Protein AF-A0A1B6K6L7-F1 (afdb_monomer)

pLDDT: mean 72.54, std 18.35, range [40.75, 97.25]

Solvent-accessible surface area (backbone atoms only — not comparable to full-atom values): 11385 Å² total; per-residue (Å²): 87,80,47,75,40,80,93,73,76,40,43,30,38,31,29,85,68,53,93,66,38,34,26,53,67,89,46,73,59,58,62,77,39,81,38,77,48,62,76,69,42,44,31,34,44,53,88,51,94,57,76,44,63,49,68,81,78,78,86,77,73,92,65,85,59,66,76,56,48,76,77,61,79,83,83,76,80,94,72,83,79,84,58,65,92,43,75,69,49,44,52,53,52,48,51,52,51,52,53,50,53,54,50,51,68,70,51,62,81,81,88,84,74,94,80,78,93,71,92,63,87,70,74,68,84,73,84,78,77,79,86,74,84,79,85,78,60,75,90,81,39,55,89,90,63,46,89,59,69,87,77,71,83,86,80,83,77,75,94,65,84,78,78,80,80,83,128

Mean predicted aligned error: 21.07 Å

Secondary structure (DSSP, 8-state):
-EEEEGGGTEEEE-B-S-TT-EEETTEEPPBT--EEE-TT-EEEETT-S-EEE--PPP--S--SSHHHHTTSTTS--SS-S-S-SSHHHHHHHHHHHHHHHHHHHHS-S---S--------------PPP-S--PPPGGGS-TTT-TTTTT-------SS-------

InterPro domains:
  IPR000253 Forkhead-associated (FHA) domain [PF00498] (4-46)
  IPR008984 SMAD/FHA domain superfamily [SSF49879] (10-60)
  IPR050923 Cellular Process Regulator and RNA Processing Protein [PTHR23308] (2-162)

Sequence (167 aa):
AFVYHKHLHRAFLVDLGSTHGTFIGSLRIEAHKPTQLPIDSVFHFGASTRNYIIRERPQTGARPIIEELEKSSEEAEGGLLGLPETETELDNLTEFNTAHNRRISMLGIGEDGEAAPRNRKRKKRGVTFNEDEEVINPEDVDPSVGRFRNLIHTTVIPTKRQRLESG

Foldseek 3Di:
DWDQDPVVRWIWDAA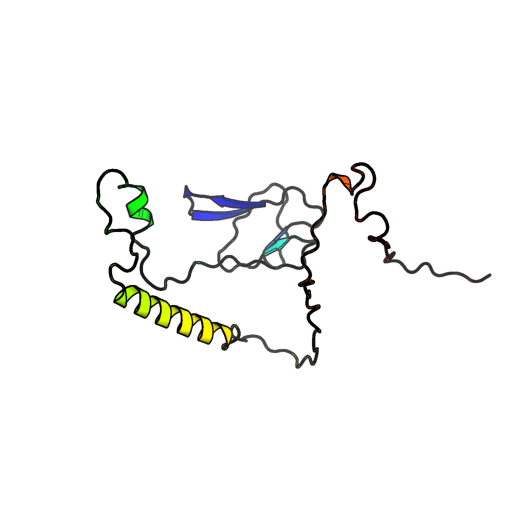QPDPQAKDFPNDGDDHRDTDTDDAQIWIDGRVDPDIDGHHDDPCPDDDPVPVVVVVVPDDDDDDPPPDPPDPVSVVVVCVVVVVVVVVCVVPPDDDDDDDDDDPDPPPPPDDDDDPDDDDDDPVVADPVQGPCRPVDDDDDDDPDDDPDDDD

Nearest PDB structures (foldseek):
  4h87-assembly3_B  TM=9.405E-01  e=2.940E-03  Homo sapiens
  4jon-assembly3_C  TM=7.775E-01  e=1.095E-03  Homo sapiens
  4h87-assembly2_A  TM=8.587E-01  e=4.817E-03  Homo sapiens
  6hc1-assembly2_B  TM=8.637E-01  e=1.216E-02  Bdellovibrio bacteriovorus HD100

Radius of gyration: 26.18 Å; Cα contacts (8 Å, |Δi|>4): 113; chains: 1; bounding box: 62×48×62 Å

Organism: NCBI:txid320908

Structure (mmCIF, N/CA/C/O backbone):
data_AF-A0A1B6K6L7-F1
#
_entry.id   AF-A0A1B6K6L7-F1
#
loop_
_atom_site.group_PDB
_atom_site.id
_atom_site.type_symbol
_atom_site.label_atom_id
_atom_site.label_alt_id
_atom_site.label_comp_id
_atom_site.label_asym_id
_atom_site.label_entity_id
_atom_site.label_seq_id
_atom_site.pdbx_PDB_ins_code
_atom_site.Cartn_x
_atom_site.Cartn_y
_atom_site.Cartn_z
_atom_site.occupancy
_atom_site.B_iso_or_equiv
_atom_site.auth_seq_id
_atom_site.auth_comp_id
_atom_site.auth_asym_id
_atom_site.auth_atom_id
_atom_site.pdbx_PDB_model_num
ATOM 1 N N . ALA A 1 1 ? 1.293 -6.174 -4.359 1.00 89.62 1 ALA A N 1
ATOM 2 C CA . ALA A 1 1 ? -0.032 -6.407 -3.755 1.00 89.62 1 ALA A CA 1
ATOM 3 C C . ALA A 1 1 ? 0.129 -6.718 -2.274 1.00 89.62 1 ALA A C 1
ATOM 5 O O . ALA A 1 1 ? 1.086 -7.392 -1.908 1.00 89.62 1 ALA A O 1
ATOM 6 N N . PHE A 1 2 ? -0.786 -6.213 -1.449 1.00 92.94 2 PHE A N 1
ATOM 7 C CA . PHE A 1 2 ? -0.888 -6.526 -0.025 1.00 92.94 2 PHE A CA 1
ATOM 8 C C . PHE A 1 2 ? -2.099 -7.439 0.187 1.00 92.94 2 PHE A C 1
ATOM 10 O O . PHE A 1 2 ? -3.172 -7.135 -0.332 1.00 92.94 2 PHE A O 1
ATOM 17 N N . VAL A 1 3 ? -1.922 -8.551 0.900 1.00 94.38 3 VAL A N 1
ATOM 18 C CA . VAL A 1 3 ? -2.967 -9.563 1.107 1.00 94.38 3 VAL A CA 1
ATOM 19 C C . VAL A 1 3 ? -2.965 -10.002 2.565 1.00 94.38 3 VAL A C 1
ATOM 21 O O . VAL A 1 3 ? -1.918 -10.340 3.115 1.00 94.38 3 VAL A O 1
ATOM 24 N N . TYR A 1 4 ? -4.143 -10.029 3.185 1.00 93.06 4 TYR A N 1
ATOM 25 C CA . TYR A 1 4 ? -4.334 -10.601 4.515 1.00 93.06 4 TYR A CA 1
ATOM 26 C C . TYR A 1 4 ? -4.953 -11.993 4.401 1.00 93.06 4 TYR A C 1
ATOM 28 O O . TYR A 1 4 ? -5.967 -12.179 3.729 1.00 93.06 4 TYR A O 1
ATOM 36 N N . HIS A 1 5 ? -4.343 -12.976 5.055 1.00 93.62 5 HIS A N 1
ATOM 37 C CA . HIS A 1 5 ? -4.817 -14.351 5.049 1.00 93.62 5 HIS A CA 1
ATOM 38 C C . HIS A 1 5 ? -5.685 -14.624 6.281 1.00 93.62 5 HIS A C 1
ATOM 40 O O . HIS A 1 5 ? -5.155 -14.775 7.383 1.00 93.62 5 HIS A O 1
ATOM 46 N N . LYS A 1 6 ? -7.002 -14.778 6.078 1.00 89.25 6 LYS A N 1
ATOM 47 C CA . LYS A 1 6 ? -8.002 -14.953 7.150 1.00 89.25 6 LYS A CA 1
ATOM 48 C C . LYS A 1 6 ? -7.639 -16.060 8.149 1.00 89.25 6 LYS A C 1
ATOM 50 O O . LYS A 1 6 ? -7.541 -15.786 9.329 1.00 89.25 6 LYS A O 1
ATOM 55 N N . HIS A 1 7 ? -7.359 -17.282 7.685 1.00 91.44 7 HIS A N 1
ATOM 56 C CA . HIS A 1 7 ? -7.124 -18.427 8.588 1.00 91.44 7 HIS A CA 1
ATOM 57 C C . HIS A 1 7 ? -5.761 -18.440 9.289 1.00 91.44 7 HIS A C 1
ATOM 59 O O . HIS A 1 7 ? -5.589 -19.129 10.285 1.00 91.44 7 HIS A O 1
ATOM 65 N N . LEU A 1 8 ? -4.774 -17.726 8.744 1.00 90.81 8 LEU A N 1
ATOM 66 C CA . LEU A 1 8 ? -3.426 -17.676 9.317 1.00 90.81 8 LEU A CA 1
ATOM 67 C C . LEU A 1 8 ? -3.234 -16.413 10.155 1.00 90.81 8 LEU A C 1
ATOM 69 O O . LEU A 1 8 ? -2.168 -16.238 10.735 1.00 90.81 8 LEU A O 1
ATOM 73 N N . HIS A 1 9 ? -4.227 -15.516 10.140 1.00 88.25 9 HIS A N 1
ATOM 74 C CA . HIS A 1 9 ? -4.179 -14.180 10.715 1.00 88.25 9 HIS A CA 1
ATOM 75 C C . HIS A 1 9 ? -2.880 -13.430 10.378 1.00 88.25 9 HIS A C 1
ATOM 77 O O . HIS A 1 9 ? -2.284 -12.752 11.211 1.00 88.25 9 HIS A O 1
ATOM 83 N N . ARG A 1 10 ? -2.412 -13.580 9.132 1.00 92.00 10 ARG A N 1
ATOM 84 C CA . ARG A 1 10 ? -1.092 -13.120 8.681 1.00 92.00 10 ARG A CA 1
ATOM 85 C C . ARG A 1 10 ? -1.186 -12.252 7.440 1.00 92.00 10 ARG A C 1
ATOM 87 O O . ARG A 1 10 ? -1.945 -12.535 6.515 1.00 92.00 10 ARG A O 1
ATOM 94 N N . ALA A 1 11 ? -0.353 -11.221 7.420 1.00 94.19 11 ALA A N 1
ATOM 95 C CA . ALA A 1 11 ? -0.169 -10.331 6.290 1.00 94.19 11 ALA A CA 1
ATOM 96 C C . ALA A 1 11 ? 0.932 -10.840 5.348 1.00 94.19 11 ALA A C 1
ATOM 98 O O . ALA A 1 11 ? 1.978 -11.324 5.788 1.00 94.19 11 ALA A O 1
ATOM 99 N N . PHE A 1 12 ? 0.711 -10.678 4.047 1.00 96.31 12 PHE A N 1
ATOM 100 C CA . PHE A 1 12 ? 1.658 -11.021 2.994 1.00 96.31 12 PHE A CA 1
ATOM 101 C C . PHE A 1 12 ? 1.777 -9.886 1.978 1.00 96.31 12 PHE A C 1
ATOM 103 O O . PHE A 1 12 ? 0.804 -9.201 1.645 1.00 96.31 12 PHE A O 1
ATOM 110 N N . LEU A 1 13 ? 2.981 -9.728 1.441 1.00 96.38 13 LEU A N 1
ATOM 111 C CA . LEU A 1 13 ? 3.265 -8.925 0.263 1.00 96.38 13 LEU A CA 1
ATOM 112 C C . LEU A 1 13 ? 3.631 -9.842 -0.899 1.00 96.38 13 LEU A C 1
ATOM 114 O O . LEU A 1 13 ? 4.450 -10.747 -0.764 1.00 96.38 13 LEU A O 1
ATOM 118 N N . VAL A 1 14 ? 3.038 -9.573 -2.056 1.00 96.88 14 VAL A N 1
ATOM 119 C CA . VAL A 1 14 ? 3.364 -10.239 -3.321 1.00 96.88 14 VAL A CA 1
ATOM 120 C C . VAL A 1 14 ? 3.740 -9.163 -4.328 1.00 96.88 14 VAL A C 1
ATOM 122 O O . VAL A 1 14 ? 2.909 -8.309 -4.650 1.00 96.88 14 VAL A O 1
ATOM 125 N N . ASP A 1 15 ? 4.968 -9.177 -4.834 1.00 96.88 15 ASP A N 1
ATOM 126 C CA . ASP A 1 15 ? 5.352 -8.311 -5.950 1.00 96.88 15 ASP A CA 1
ATOM 127 C C . ASP A 1 15 ? 4.869 -8.933 -7.270 1.00 96.88 15 ASP A C 1
ATOM 129 O O . ASP A 1 15 ? 5.172 -10.082 -7.559 1.00 96.88 15 ASP A O 1
ATOM 133 N N . LEU A 1 16 ? 4.098 -8.201 -8.075 1.00 95.62 16 LEU A N 1
ATOM 134 C CA . LEU A 1 16 ? 3.496 -8.711 -9.318 1.00 95.62 16 LEU A CA 1
ATOM 135 C C . LEU A 1 16 ? 4.377 -8.427 -10.545 1.00 95.62 16 LEU A C 1
ATOM 137 O O . LEU A 1 16 ? 3.862 -8.146 -11.623 1.00 95.62 16 LEU A O 1
ATOM 141 N N . GLY A 1 17 ? 5.698 -8.433 -10.363 1.00 94.12 17 GLY A N 1
ATOM 142 C CA . GLY A 1 17 ? 6.649 -8.057 -11.409 1.00 94.12 17 GLY A CA 1
ATOM 143 C C . GLY A 1 17 ? 6.757 -6.543 -11.596 1.00 94.12 17 GLY A C 1
ATOM 144 O O . GLY A 1 17 ? 6.903 -6.062 -12.717 1.00 94.12 17 GLY A O 1
ATOM 145 N N . SER A 1 18 ? 6.665 -5.766 -10.511 1.00 94.81 18 SER A N 1
ATOM 146 C CA . SER A 1 18 ? 6.834 -4.314 -10.595 1.00 94.81 18 SER A CA 1
ATOM 147 C C . SER A 1 18 ? 8.260 -3.934 -11.018 1.00 94.81 18 SER A C 1
ATOM 149 O O . SER A 1 18 ? 9.246 -4.471 -10.510 1.00 94.81 18 SER A O 1
ATOM 151 N N . THR A 1 19 ? 8.392 -2.949 -11.915 1.00 95.69 19 THR A N 1
ATOM 152 C CA . THR A 1 19 ? 9.694 -2.511 -12.461 1.00 95.69 19 THR A CA 1
ATOM 153 C C . THR A 1 19 ? 10.680 -2.105 -11.367 1.00 95.69 19 THR A C 1
ATOM 155 O O . THR A 1 19 ? 11.852 -2.480 -11.393 1.00 95.69 19 THR A O 1
ATOM 158 N N . HIS A 1 20 ? 10.195 -1.352 -10.378 1.00 95.38 20 HIS A N 1
ATOM 159 C CA . HIS A 1 20 ? 11.016 -0.847 -9.278 1.00 95.38 20 HIS A CA 1
ATOM 160 C C . HIS A 1 20 ? 11.053 -1.783 -8.065 1.00 95.38 20 HIS A C 1
ATOM 162 O O . HIS A 1 20 ? 11.822 -1.527 -7.146 1.00 95.38 20 HIS A O 1
ATOM 168 N N . GLY A 1 21 ? 10.277 -2.868 -8.068 1.00 96.38 21 GLY A N 1
ATOM 169 C CA . GLY A 1 21 ? 10.199 -3.822 -6.969 1.00 96.38 21 GLY A CA 1
ATOM 170 C C . GLY A 1 21 ? 9.352 -3.355 -5.783 1.00 96.38 21 GLY A C 1
ATOM 171 O O . GLY A 1 21 ? 8.910 -2.206 -5.687 1.00 96.38 21 GLY A O 1
ATOM 172 N N . THR A 1 22 ? 9.156 -4.275 -4.844 1.00 97.25 22 THR A N 1
ATOM 173 C CA . THR A 1 22 ? 8.578 -4.022 -3.517 1.00 97.25 22 THR A CA 1
ATOM 174 C C . THR A 1 22 ? 9.641 -4.278 -2.447 1.00 97.25 22 THR A C 1
ATOM 176 O O . THR A 1 22 ? 10.491 -5.152 -2.622 1.00 97.25 22 THR A O 1
ATOM 179 N N . PHE A 1 23 ? 9.612 -3.516 -1.354 1.00 96.94 23 PHE A N 1
ATOM 180 C CA . PHE A 1 23 ? 10.630 -3.564 -0.306 1.00 96.94 23 PHE A CA 1
ATOM 181 C C . PHE A 1 23 ? 10.003 -3.702 1.077 1.00 96.94 23 PHE A C 1
ATOM 183 O O . PHE A 1 23 ? 9.003 -3.045 1.369 1.00 96.94 23 PHE A O 1
ATOM 190 N N . ILE A 1 24 ? 10.624 -4.516 1.930 1.00 96.38 24 ILE A N 1
ATOM 191 C CA . ILE A 1 24 ? 10.385 -4.570 3.376 1.00 96.38 24 ILE A CA 1
ATOM 192 C C . ILE A 1 24 ? 11.653 -4.024 4.040 1.00 96.38 24 ILE A C 1
ATOM 194 O O . ILE A 1 24 ? 12.732 -4.601 3.913 1.00 96.38 24 ILE A O 1
ATOM 198 N N . GLY A 1 25 ? 11.552 -2.872 4.696 1.00 93.25 25 GLY A N 1
ATOM 199 C CA . GLY A 1 25 ? 12.700 -2.078 5.121 1.00 93.25 25 GLY A CA 1
ATOM 200 C C . GLY A 1 25 ? 13.550 -1.680 3.915 1.00 93.25 25 GLY A C 1
ATOM 201 O O . GLY A 1 25 ? 13.060 -1.044 2.987 1.00 93.25 25 GLY A O 1
ATOM 202 N N . SER A 1 26 ? 14.818 -2.085 3.920 1.00 93.12 26 SER A N 1
ATOM 203 C CA . SER A 1 26 ? 15.746 -1.929 2.793 1.00 93.12 26 SER A CA 1
ATOM 204 C C . SER A 1 26 ? 15.820 -3.161 1.878 1.00 93.12 26 SER A C 1
ATOM 206 O O . SER A 1 26 ? 16.488 -3.115 0.844 1.00 93.12 26 SER A O 1
ATOM 208 N N . LEU A 1 27 ? 15.154 -4.266 2.232 1.00 95.25 27 LEU A N 1
ATOM 209 C CA . LEU A 1 27 ? 15.237 -5.533 1.511 1.00 95.25 27 LEU A CA 1
ATOM 210 C C . LEU A 1 27 ? 14.208 -5.586 0.378 1.00 95.25 27 LEU A C 1
ATOM 212 O O . LEU A 1 27 ? 13.003 -5.519 0.624 1.00 95.25 27 LEU A O 1
ATOM 216 N N . ARG A 1 28 ? 14.675 -5.773 -0.861 1.00 96.31 28 ARG A N 1
ATOM 217 C CA . ARG A 1 28 ? 13.807 -6.048 -2.014 1.00 96.31 28 ARG A CA 1
ATOM 218 C C . ARG A 1 28 ? 13.296 -7.487 -1.954 1.00 96.31 28 ARG A C 1
ATOM 220 O O . ARG A 1 28 ? 14.100 -8.410 -1.851 1.00 96.31 28 ARG A O 1
ATOM 227 N N . ILE A 1 29 ? 11.984 -7.675 -2.068 1.00 96.50 29 ILE A N 1
ATOM 228 C CA . ILE A 1 29 ? 11.372 -9.011 -2.120 1.00 96.50 29 ILE A CA 1
ATOM 229 C C . ILE A 1 29 ? 11.336 -9.557 -3.555 1.00 96.50 29 ILE A C 1
ATOM 231 O O . ILE A 1 29 ? 11.390 -8.799 -4.525 1.00 96.50 29 ILE A O 1
ATOM 235 N N . GLU A 1 30 ? 11.246 -10.880 -3.690 1.00 97.12 30 GLU A N 1
ATOM 236 C CA . GLU A 1 30 ? 11.178 -11.557 -4.989 1.00 97.12 30 GLU A CA 1
ATOM 237 C C . GLU A 1 30 ? 9.809 -11.383 -5.665 1.00 97.12 30 GLU A C 1
ATOM 239 O O . GLU A 1 30 ? 8.758 -11.377 -5.017 1.00 97.12 30 GLU A O 1
ATOM 244 N N . ALA A 1 31 ? 9.825 -11.281 -6.996 1.00 96.12 31 ALA A N 1
ATOM 245 C CA . ALA A 1 31 ? 8.611 -11.220 -7.797 1.00 96.12 31 ALA A CA 1
ATOM 246 C C . ALA A 1 31 ? 7.840 -12.549 -7.751 1.00 96.12 31 ALA A C 1
ATOM 248 O O . ALA A 1 31 ? 8.423 -13.629 -7.713 1.00 96.12 31 ALA A O 1
ATOM 249 N N . HIS A 1 32 ? 6.512 -12.450 -7.768 1.00 96.00 32 HIS A N 1
ATOM 250 C CA . HIS A 1 32 ? 5.540 -13.546 -7.766 1.00 96.00 32 HIS A CA 1
ATOM 251 C C . HIS A 1 32 ? 5.665 -14.535 -6.601 1.00 96.00 32 HIS A C 1
ATOM 253 O O . HIS A 1 32 ? 5.091 -15.621 -6.640 1.00 96.00 32 HIS A O 1
ATOM 259 N N . LYS A 1 33 ? 6.355 -14.139 -5.528 1.00 96.19 33 LYS A N 1
ATOM 260 C CA . LYS A 1 33 ? 6.517 -14.938 -4.319 1.00 96.19 33 LYS A CA 1
ATOM 261 C C . LYS A 1 33 ? 5.831 -14.258 -3.134 1.00 96.19 33 LYS A C 1
ATOM 263 O O . LYS A 1 33 ? 6.224 -13.149 -2.763 1.00 96.19 33 LYS A O 1
ATOM 268 N N . PRO A 1 34 ? 4.829 -14.900 -2.510 1.00 96.06 34 PRO A N 1
ATOM 269 C CA . PRO A 1 34 ? 4.248 -14.401 -1.273 1.00 96.06 34 PRO A CA 1
ATOM 270 C C . PRO A 1 34 ? 5.300 -14.343 -0.170 1.00 96.06 34 PRO A C 1
ATOM 272 O O . PRO A 1 34 ? 5.800 -15.364 0.295 1.00 96.06 34 PRO A O 1
ATOM 275 N N . THR A 1 35 ? 5.636 -13.127 0.243 1.00 96.56 35 THR A N 1
ATOM 276 C CA . THR A 1 35 ? 6.546 -12.861 1.353 1.00 96.56 35 THR A CA 1
ATOM 277 C C . THR A 1 35 ? 5.720 -12.436 2.550 1.00 96.56 35 THR A C 1
ATOM 279 O O . THR A 1 35 ? 4.912 -11.513 2.457 1.00 96.56 35 THR A O 1
ATOM 282 N N . GLN A 1 36 ? 5.889 -13.122 3.676 1.00 95.56 36 GLN A N 1
ATOM 283 C CA . GLN A 1 36 ? 5.207 -12.732 4.901 1.00 95.56 36 GLN A CA 1
ATOM 284 C C . GLN A 1 36 ? 5.676 -11.340 5.334 1.00 95.56 36 GLN A C 1
ATOM 286 O O . GLN A 1 36 ? 6.874 -11.066 5.351 1.00 95.56 36 GLN A O 1
ATOM 291 N N . LEU A 1 37 ? 4.727 -10.489 5.717 1.00 95.19 37 LEU A N 1
ATOM 292 C CA . LEU A 1 37 ? 4.994 -9.166 6.255 1.00 95.19 37 LEU A CA 1
ATOM 293 C C . LEU A 1 37 ? 4.820 -9.188 7.786 1.00 95.19 37 LEU A C 1
ATOM 295 O O . LEU A 1 37 ? 3.694 -9.371 8.258 1.00 95.19 37 LEU A O 1
ATOM 299 N N . PRO A 1 38 ? 5.904 -9.042 8.571 1.00 92.44 38 PRO A N 1
ATOM 300 C CA . PRO A 1 38 ? 5.817 -8.933 10.025 1.00 92.44 38 PRO A CA 1
ATOM 301 C C . PRO A 1 38 ? 5.071 -7.669 10.467 1.00 92.44 38 PRO A C 1
ATOM 303 O O . PRO A 1 38 ? 5.114 -6.639 9.790 1.00 92.44 38 PRO A O 1
ATOM 306 N N . ILE A 1 39 ? 4.427 -7.735 11.630 1.00 90.50 39 ILE A N 1
ATOM 307 C CA . ILE A 1 39 ? 3.836 -6.561 12.285 1.00 90.50 39 ILE A CA 1
ATOM 308 C C . ILE A 1 39 ? 4.962 -5.587 12.656 1.00 90.50 39 ILE A C 1
ATOM 310 O O . ILE A 1 39 ? 6.104 -5.997 12.861 1.00 90.50 39 ILE A O 1
ATOM 314 N N . ASP A 1 40 ? 4.656 -4.295 12.631 1.00 90.94 40 ASP A N 1
ATOM 315 C CA . ASP A 1 40 ? 5.557 -3.164 12.873 1.00 90.94 40 ASP A CA 1
ATOM 316 C C . ASP A 1 40 ? 6.730 -3.029 11.894 1.00 90.94 40 ASP A C 1
ATOM 318 O O . ASP A 1 40 ? 7.508 -2.076 11.970 1.00 90.94 40 ASP A O 1
ATOM 322 N N . SER A 1 41 ? 6.822 -3.915 10.901 1.00 92.44 41 SER A N 1
ATOM 323 C CA . SER A 1 41 ? 7.773 -3.750 9.812 1.00 92.44 41 SER A CA 1
ATOM 324 C C . SER A 1 41 ? 7.316 -2.653 8.849 1.00 92.44 41 SER A C 1
ATOM 326 O O . SER A 1 41 ? 6.136 -2.518 8.505 1.00 92.44 41 SER A O 1
ATOM 328 N N . VAL A 1 42 ? 8.279 -1.843 8.415 1.00 94.31 42 VAL A N 1
ATOM 329 C CA . VAL A 1 42 ? 8.059 -0.806 7.409 1.00 94.31 42 VAL A CA 1
ATOM 330 C C . VAL A 1 42 ? 8.195 -1.442 6.034 1.00 94.31 42 VAL A C 1
ATOM 332 O O . VAL A 1 42 ? 9.152 -2.170 5.788 1.00 94.31 42 VAL A O 1
ATOM 335 N N . PHE A 1 43 ? 7.292 -1.144 5.112 1.00 95.88 43 PHE A N 1
ATOM 336 C CA . PHE A 1 43 ? 7.412 -1.563 3.720 1.00 95.88 43 PHE A CA 1
ATOM 337 C C . PHE A 1 43 ? 7.043 -0.424 2.772 1.00 95.88 43 PHE A C 1
ATOM 339 O O . PHE A 1 43 ? 6.304 0.502 3.125 1.00 95.88 43 PHE A O 1
ATOM 346 N N . HIS A 1 44 ? 7.559 -0.487 1.549 1.00 96.12 44 HIS A N 1
ATOM 347 C CA . HIS A 1 44 ? 7.240 0.477 0.505 1.00 96.12 44 HIS A CA 1
ATOM 348 C C . HIS A 1 44 ? 7.305 -0.156 -0.885 1.00 96.12 44 HIS A C 1
ATOM 350 O O . HIS A 1 44 ? 7.927 -1.193 -1.118 1.00 96.12 44 HIS A O 1
ATOM 356 N N . PHE A 1 45 ? 6.650 0.497 -1.839 1.00 95.31 45 PHE A N 1
ATOM 357 C CA . PHE A 1 45 ? 6.747 0.151 -3.254 1.00 95.31 45 PHE A CA 1
ATOM 358 C C . PHE A 1 45 ? 7.848 1.004 -3.881 1.00 95.31 45 PHE A C 1
ATOM 360 O O . PHE A 1 45 ? 7.948 2.183 -3.560 1.00 95.31 45 PHE A O 1
ATOM 367 N N . GLY A 1 46 ? 8.692 0.442 -4.745 1.00 92.06 46 GLY A N 1
ATOM 368 C CA . GLY A 1 46 ? 9.958 1.070 -5.143 1.00 92.06 46 GLY A CA 1
ATOM 369 C C . GLY A 1 46 ? 9.834 2.507 -5.663 1.00 92.06 46 GLY A C 1
ATOM 370 O O . GLY A 1 46 ? 10.532 3.390 -5.182 1.00 92.06 46 GLY A O 1
ATOM 371 N N . ALA A 1 47 ? 8.907 2.774 -6.590 1.00 90.44 47 ALA A N 1
ATOM 372 C CA . ALA A 1 47 ? 8.682 4.126 -7.128 1.00 90.44 47 ALA A CA 1
ATOM 373 C C . ALA A 1 47 ? 7.863 5.051 -6.203 1.00 90.44 47 ALA A C 1
ATOM 375 O O . ALA A 1 47 ? 7.663 6.226 -6.513 1.00 90.44 47 ALA A O 1
ATOM 376 N N . SER A 1 48 ? 7.345 4.532 -5.090 1.00 91.44 48 SER A N 1
ATOM 377 C CA . SER A 1 48 ? 6.535 5.287 -4.138 1.00 91.44 48 SER A CA 1
ATOM 378 C C . SER A 1 48 ? 7.423 6.042 -3.151 1.00 91.44 48 SER A C 1
ATOM 380 O O . SER A 1 48 ? 8.390 5.504 -2.627 1.00 91.44 48 SER A O 1
ATOM 382 N N . THR A 1 49 ? 7.040 7.274 -2.820 1.00 92.50 49 THR A N 1
ATOM 383 C CA . THR A 1 49 ? 7.626 8.039 -1.703 1.00 92.50 49 THR A CA 1
ATOM 384 C C . THR A 1 49 ? 6.959 7.739 -0.358 1.00 92.50 49 THR A C 1
ATOM 386 O O . THR A 1 49 ? 7.330 8.315 0.665 1.00 92.50 49 THR A O 1
ATOM 389 N N . ARG A 1 50 ? 5.934 6.879 -0.352 1.00 93.31 50 ARG A N 1
ATOM 390 C CA . ARG A 1 50 ? 5.151 6.517 0.833 1.00 93.31 50 ARG A CA 1
ATOM 391 C C . ARG A 1 50 ? 5.706 5.252 1.475 1.00 93.31 50 ARG A C 1
ATOM 393 O O . ARG A 1 50 ? 5.860 4.244 0.787 1.00 93.31 50 ARG A O 1
ATOM 400 N N . ASN A 1 51 ? 5.892 5.319 2.790 1.00 93.88 51 ASN A N 1
ATOM 401 C CA . ASN A 1 51 ? 6.221 4.189 3.649 1.00 93.88 51 ASN A CA 1
ATOM 402 C C . ASN A 1 51 ? 4.983 3.784 4.449 1.00 93.88 51 ASN A C 1
ATOM 404 O O . ASN A 1 51 ? 4.242 4.647 4.926 1.00 93.88 51 ASN A O 1
ATOM 408 N N . TYR A 1 52 ? 4.782 2.482 4.600 1.00 95.12 52 TYR A N 1
ATOM 409 C CA . TYR A 1 52 ? 3.647 1.895 5.301 1.00 95.12 52 TYR A CA 1
ATOM 410 C C . TYR A 1 52 ? 4.148 1.020 6.441 1.00 95.12 52 TYR A C 1
ATOM 412 O O . TYR A 1 52 ? 5.186 0.379 6.318 1.00 95.12 52 TYR A O 1
ATOM 420 N N . ILE A 1 53 ? 3.404 0.997 7.543 1.00 93.25 53 ILE A N 1
ATOM 421 C CA . ILE A 1 53 ? 3.679 0.156 8.708 1.00 93.25 53 ILE A CA 1
ATOM 422 C C . ILE A 1 53 ? 2.353 -0.470 9.110 1.00 93.25 53 ILE A C 1
ATOM 424 O O . ILE A 1 53 ? 1.352 0.238 9.233 1.00 93.25 53 ILE A O 1
ATOM 428 N N . ILE A 1 54 ? 2.340 -1.785 9.297 1.00 87.19 54 ILE A N 1
ATOM 429 C CA . ILE A 1 54 ? 1.176 -2.479 9.848 1.00 87.19 54 ILE A CA 1
ATOM 430 C C . ILE A 1 54 ? 1.338 -2.500 11.347 1.00 87.19 54 ILE A C 1
ATOM 432 O O . ILE A 1 54 ? 2.318 -3.041 11.841 1.00 87.19 54 ILE A O 1
ATOM 436 N N . ARG A 1 55 ? 0.369 -1.931 12.052 1.00 86.69 55 ARG A N 1
ATOM 437 C CA . ARG A 1 55 ? 0.311 -1.982 13.506 1.00 86.69 55 ARG A CA 1
ATOM 438 C C . ARG A 1 55 ? -0.926 -2.738 13.927 1.00 86.69 55 ARG A C 1
ATOM 440 O O . ARG A 1 55 ? -1.967 -2.636 13.272 1.00 86.69 55 ARG A O 1
ATOM 447 N N . GLU A 1 56 ? -0.819 -3.458 15.031 1.00 81.69 56 GLU A N 1
ATOM 448 C CA . GLU A 1 56 ? -2.013 -3.924 15.715 1.00 81.69 56 GLU A CA 1
ATOM 449 C C . GLU A 1 56 ? -2.815 -2.728 16.218 1.00 81.69 56 GLU A C 1
ATOM 451 O O . GLU A 1 56 ? -2.280 -1.669 16.567 1.00 81.69 56 GLU A O 1
ATOM 456 N N . ARG A 1 57 ? -4.136 -2.891 16.218 1.00 78.19 57 ARG A N 1
ATOM 457 C CA . ARG A 1 57 ? -5.014 -1.888 16.798 1.00 78.19 57 ARG A CA 1
ATOM 458 C C . ARG A 1 57 ? -4.706 -1.819 18.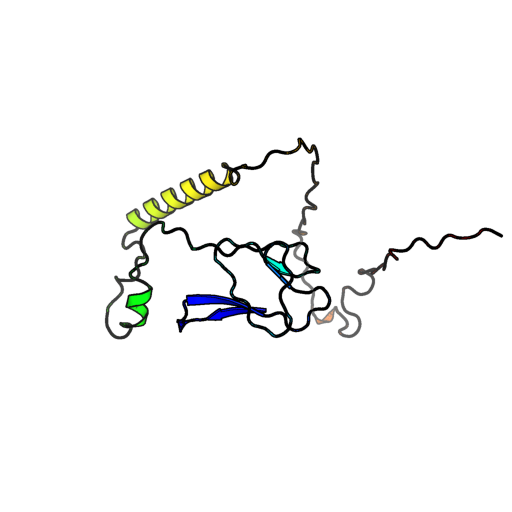301 1.00 78.19 57 ARG A C 1
ATOM 460 O O . ARG A 1 57 ? -4.678 -2.874 18.935 1.00 78.19 57 ARG A O 1
ATOM 467 N N . PRO A 1 58 ? -4.489 -0.624 18.880 1.00 72.00 58 PRO A N 1
ATOM 468 C CA . PRO A 1 58 ? -4.300 -0.502 20.318 1.00 72.00 58 PRO A CA 1
ATOM 469 C C . PRO A 1 58 ? -5.476 -1.166 21.042 1.00 72.00 58 PRO A C 1
ATOM 471 O O . PRO A 1 58 ? -6.632 -0.888 20.717 1.00 72.00 58 PRO A O 1
ATOM 474 N N . GLN A 1 59 ? -5.181 -2.036 22.010 1.00 64.62 59 GLN A N 1
ATOM 475 C CA . GLN A 1 59 ? -6.161 -2.756 22.835 1.00 64.62 59 GLN A CA 1
ATOM 476 C C . GLN A 1 59 ? -6.819 -1.830 23.874 1.00 64.62 59 GLN A C 1
ATOM 478 O O . GLN A 1 59 ? -6.979 -2.178 25.043 1.00 64.62 59 GLN A O 1
ATOM 483 N N . THR A 1 60 ? -7.178 -0.609 23.482 1.00 52.66 60 THR A N 1
ATOM 484 C CA . THR A 1 60 ? -7.967 0.289 24.322 1.00 52.66 60 THR A CA 1
ATOM 485 C C . THR A 1 60 ? -9.408 -0.210 24.326 1.00 52.66 60 THR A C 1
ATOM 487 O O . THR A 1 60 ? -10.192 0.205 23.481 1.00 52.66 60 THR A O 1
ATOM 490 N N . GLY A 1 61 ? -9.700 -1.128 25.252 1.00 54.25 61 GLY A N 1
ATOM 491 C CA . GLY A 1 61 ? -11.023 -1.423 25.807 1.00 54.25 61 GLY A CA 1
ATOM 492 C C . GLY A 1 61 ? -12.086 -1.970 24.845 1.00 54.25 61 GLY A C 1
ATOM 493 O O . GLY A 1 61 ? -12.508 -1.303 23.912 1.00 54.25 61 GLY A O 1
ATOM 494 N N . ALA A 1 62 ? -12.607 -3.153 25.177 1.00 48.88 62 ALA A N 1
ATOM 495 C CA . ALA A 1 62 ? -13.880 -3.704 24.696 1.00 48.88 62 ALA A CA 1
ATOM 496 C C . ALA A 1 62 ? -13.938 -4.202 23.238 1.00 48.88 62 ALA A C 1
ATOM 498 O O . ALA A 1 62 ? -14.699 -3.676 22.433 1.00 48.88 62 ALA A O 1
ATOM 499 N N . ARG A 1 63 ? -13.201 -5.273 22.893 1.00 55.97 63 ARG A N 1
ATOM 500 C CA . ARG A 1 63 ? -13.472 -6.052 21.661 1.00 55.97 63 ARG A CA 1
ATOM 501 C C . ARG A 1 63 ? -13.283 -7.588 21.706 1.00 55.97 63 ARG A C 1
ATOM 503 O O . ARG A 1 63 ? -13.190 -8.145 20.620 1.00 55.97 63 ARG A O 1
ATOM 510 N N . PRO A 1 64 ? -13.293 -8.342 22.827 1.00 49.47 64 PRO A N 1
ATOM 511 C CA . PRO A 1 64 ? -13.428 -9.797 22.676 1.00 49.47 64 PRO A CA 1
ATOM 512 C C . PRO A 1 64 ? -14.835 -10.207 22.188 1.00 49.47 64 PRO A C 1
ATOM 514 O O . PRO A 1 64 ? -15.034 -11.345 21.800 1.00 49.47 64 PRO A O 1
ATOM 517 N N . ILE A 1 65 ? -15.801 -9.279 22.164 1.00 52.66 65 ILE A N 1
ATOM 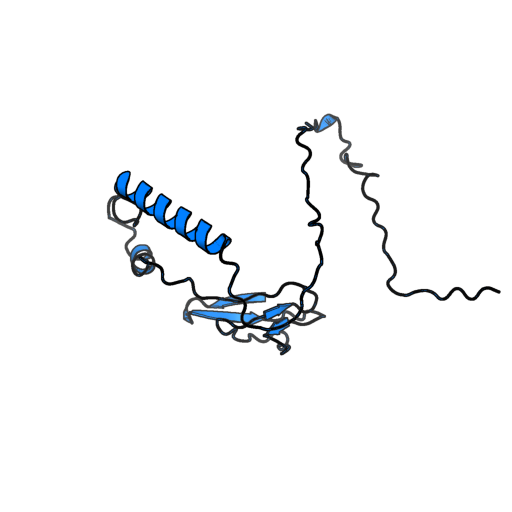518 C CA . ILE A 1 65 ? -17.221 -9.577 21.930 1.00 52.66 65 ILE A CA 1
ATOM 519 C C . ILE A 1 65 ? -17.618 -9.477 20.438 1.00 52.66 65 ILE A C 1
ATOM 521 O O . ILE A 1 65 ? -18.528 -10.164 19.991 1.00 52.66 65 ILE A O 1
ATOM 525 N N . ILE A 1 66 ? -16.910 -8.683 19.618 1.00 54.34 66 ILE A N 1
ATOM 526 C CA . ILE A 1 66 ? -17.295 -8.463 18.204 1.00 54.34 66 ILE A CA 1
ATOM 527 C C . ILE A 1 66 ? -17.091 -9.723 17.345 1.00 54.34 66 ILE A C 1
ATOM 529 O O . ILE A 1 66 ? -17.864 -9.957 16.423 1.00 54.34 66 ILE A O 1
ATOM 533 N N . GLU A 1 67 ? -16.084 -10.546 17.647 1.00 52.91 67 GLU A N 1
ATOM 534 C CA . GLU A 1 67 ? -15.810 -11.770 16.878 1.00 52.91 67 GLU A CA 1
ATOM 535 C C . GLU A 1 67 ? -16.711 -12.949 17.305 1.00 52.91 67 GLU A C 1
ATOM 537 O O . GLU A 1 67 ? -16.982 -13.838 16.499 1.00 52.91 67 GLU A O 1
ATOM 542 N N . GLU A 1 68 ? -17.252 -12.930 18.532 1.00 52.53 68 GLU A N 1
ATOM 543 C CA . GLU A 1 68 ? -18.262 -13.898 18.992 1.00 52.53 68 GLU A CA 1
ATOM 544 C C . GLU A 1 68 ? -19.675 -13.583 18.462 1.00 52.53 68 GLU A C 1
ATOM 546 O O . GLU A 1 68 ? -20.421 -14.516 18.155 1.00 52.53 68 GLU A O 1
ATOM 551 N N . LEU A 1 69 ? -20.032 -12.304 18.266 1.00 49.31 69 LEU A N 1
ATOM 552 C CA . LEU A 1 69 ? -21.382 -11.905 17.830 1.00 49.31 69 LEU A CA 1
ATOM 553 C C . LEU A 1 69 ? -21.716 -12.196 16.364 1.00 49.31 69 LEU A C 1
ATOM 555 O O . LEU A 1 69 ? -22.888 -12.397 16.046 1.00 49.31 69 LEU A O 1
ATOM 559 N N . GLU A 1 70 ? -20.737 -12.256 15.454 1.00 53.09 70 GLU A N 1
ATOM 560 C CA . GLU A 1 70 ? -21.030 -12.633 14.058 1.00 53.09 70 GLU A CA 1
ATOM 561 C C . GLU A 1 70 ? -21.568 -14.074 13.960 1.00 53.09 70 GLU A C 1
ATOM 563 O O . GLU A 1 70 ? -22.249 -14.419 12.994 1.00 53.09 70 GLU A O 1
ATOM 568 N N . LYS A 1 71 ? -21.320 -14.904 14.984 1.00 54.22 71 LYS A N 1
ATOM 569 C CA . LYS A 1 71 ? -21.744 -16.307 15.058 1.00 54.22 71 LYS A CA 1
ATOM 570 C C . LYS A 1 71 ? -23.120 -16.531 15.701 1.00 54.22 71 LYS A C 1
ATOM 572 O O . LYS A 1 71 ? -23.629 -17.643 15.593 1.00 54.22 71 LYS A O 1
ATOM 577 N N . SER A 1 72 ? -23.707 -15.529 16.359 1.00 45.75 72 SER A N 1
ATOM 578 C CA . SER A 1 72 ? -24.955 -15.649 17.140 1.00 45.75 72 SER A CA 1
ATOM 579 C C . SER A 1 72 ? -26.096 -14.763 16.615 1.00 45.75 72 SER A C 1
ATOM 581 O O . SER A 1 72 ? -27.005 -14.398 17.357 1.00 45.75 72 SER A O 1
ATOM 583 N N . SER A 1 73 ? -26.032 -14.382 15.341 1.00 46.47 73 SER A N 1
ATOM 584 C CA . SER A 1 73 ? -26.877 -13.375 14.692 1.00 46.47 73 SER A CA 1
ATOM 585 C C . SER A 1 73 ? -28.231 -13.899 14.185 1.00 46.47 73 SER A C 1
ATOM 587 O O . SER A 1 73 ? -28.604 -13.604 13.054 1.00 46.47 73 SER A O 1
ATOM 589 N N . GLU A 1 74 ? -28.996 -14.634 15.002 1.00 50.03 74 GLU A N 1
ATOM 590 C CA . GLU A 1 74 ? -30.394 -14.950 14.635 1.00 50.03 74 GLU A CA 1
ATOM 591 C C . GLU A 1 74 ? -31.464 -14.527 15.654 1.00 50.03 74 GLU A C 1
ATOM 593 O O . GLU A 1 74 ? -32.541 -14.139 15.218 1.00 50.03 74 GLU A O 1
ATOM 598 N N . GLU A 1 75 ? -31.217 -14.452 16.966 1.00 47.69 75 GLU A N 1
ATOM 599 C CA . GLU A 1 75 ? -32.289 -14.093 17.918 1.00 47.69 75 GLU A CA 1
ATOM 600 C C . GLU A 1 75 ? -31.748 -13.416 19.191 1.00 47.69 75 GLU A C 1
ATOM 602 O O . GLU A 1 75 ? -31.524 -14.082 20.194 1.00 47.69 75 GLU A O 1
ATOM 607 N N . ALA A 1 76 ? -31.524 -12.095 19.184 1.00 40.81 76 ALA A N 1
ATOM 608 C CA . ALA A 1 76 ? -31.468 -11.295 20.419 1.00 40.81 76 ALA A CA 1
ATOM 609 C C . ALA A 1 76 ? -31.516 -9.787 20.121 1.00 40.81 76 ALA A C 1
ATOM 611 O O . ALA A 1 76 ? -30.521 -9.151 19.780 1.00 40.81 76 ALA A O 1
ATOM 612 N N . GLU A 1 77 ? -32.723 -9.244 20.226 1.00 43.56 77 GLU A N 1
ATOM 613 C CA . GLU A 1 77 ? -33.064 -7.932 20.783 1.00 43.56 77 GLU A CA 1
ATOM 614 C C . GLU A 1 77 ? -31.883 -7.007 21.164 1.00 43.56 77 GLU A C 1
ATOM 616 O O . GLU A 1 77 ? -31.298 -7.107 22.237 1.00 43.56 77 GLU A O 1
ATOM 621 N N . GLY A 1 78 ? -31.550 -6.085 20.255 1.00 50.34 78 GLY A N 1
ATOM 622 C CA . GLY A 1 78 ? -31.455 -4.630 20.478 1.00 50.34 78 GLY A CA 1
ATOM 623 C C . GLY A 1 78 ? -30.523 -4.004 21.532 1.00 50.34 78 GLY A C 1
ATOM 624 O O . GLY A 1 78 ? -30.308 -2.801 21.435 1.00 50.34 78 GLY A O 1
ATOM 625 N N . GLY A 1 79 ? -29.964 -4.737 22.497 1.00 47.78 79 GLY A N 1
ATOM 626 C CA . GLY A 1 79 ? -29.143 -4.184 23.592 1.00 47.78 79 GLY A CA 1
ATOM 627 C C . GLY A 1 79 ? -27.654 -4.538 23.532 1.00 47.78 79 GLY A C 1
ATOM 628 O O . GLY A 1 79 ? -26.852 -3.993 24.273 1.00 47.78 79 GLY A O 1
ATOM 629 N N . LEU A 1 80 ? -27.236 -5.439 22.640 1.00 49.50 80 LEU A N 1
ATOM 630 C CA . LEU A 1 80 ? -25.928 -6.105 22.747 1.00 49.50 80 LEU A CA 1
ATOM 631 C C . LEU A 1 80 ? -24.828 -5.555 21.819 1.00 49.50 80 LEU A C 1
ATOM 633 O O . LEU A 1 80 ? -23.835 -6.234 21.561 1.00 49.50 80 LEU A O 1
ATOM 637 N N . LEU A 1 81 ? -24.986 -4.338 21.286 1.00 52.88 81 LEU A N 1
ATOM 638 C CA . LEU A 1 81 ? -24.048 -3.772 20.300 1.00 52.88 81 LEU A CA 1
ATOM 639 C C . LEU A 1 81 ? -22.862 -3.007 20.905 1.00 52.88 81 LEU A C 1
ATOM 641 O O . LEU A 1 81 ? -22.062 -2.445 20.155 1.00 52.88 81 LEU A O 1
ATOM 645 N N . GLY A 1 82 ? -22.721 -2.969 22.236 1.00 59.78 82 GLY A N 1
ATOM 646 C CA . GLY A 1 82 ? -21.658 -2.197 22.901 1.00 59.78 82 GLY A CA 1
ATOM 647 C C . GLY A 1 82 ? -21.690 -0.707 22.539 1.00 59.78 82 GLY A C 1
ATOM 648 O O . GLY A 1 82 ? -20.684 -0.005 22.654 1.00 59.78 82 GLY A O 1
ATOM 649 N N . LEU A 1 83 ? -22.838 -0.255 22.035 1.00 66.00 83 LEU A N 1
ATOM 650 C CA . LEU A 1 83 ? -23.169 1.140 21.851 1.00 66.00 83 LEU A CA 1
ATOM 651 C C . LEU A 1 83 ? -23.671 1.650 23.202 1.00 66.00 83 LEU A C 1
ATOM 653 O O . LEU A 1 83 ? -24.326 0.886 23.907 1.00 66.00 83 LEU A O 1
ATOM 657 N N . PRO A 1 84 ? -23.346 2.895 23.574 1.00 69.00 84 PRO A N 1
ATOM 658 C CA . PRO A 1 84 ? -23.797 3.461 24.838 1.00 69.00 84 PRO A CA 1
ATOM 659 C C . PRO A 1 84 ? -25.317 3.329 24.946 1.00 69.00 84 PRO A C 1
ATOM 661 O O . PRO A 1 84 ? -26.048 3.785 24.063 1.00 69.00 84 PRO A O 1
ATOM 664 N N . GLU A 1 85 ? -25.770 2.661 26.005 1.00 73.25 85 GLU A N 1
ATOM 665 C CA . GLU A 1 85 ? -27.189 2.354 26.219 1.00 73.25 85 GLU A CA 1
ATOM 666 C C . GLU A 1 85 ? -27.935 3.585 26.739 1.00 73.25 85 GLU A C 1
ATOM 668 O O . GLU A 1 85 ? -29.150 3.716 26.584 1.00 73.25 85 GLU A O 1
ATOM 673 N N . THR A 1 86 ? -27.189 4.519 27.331 1.00 80.12 86 THR A N 1
ATOM 674 C CA . THR A 1 86 ? -27.707 5.768 27.878 1.00 80.12 86 THR A CA 1
ATOM 675 C C . THR A 1 86 ? -27.001 6.977 27.270 1.00 80.12 86 THR A C 1
ATOM 677 O O . THR A 1 86 ? -25.819 6.937 26.924 1.00 80.12 86 THR A O 1
ATOM 680 N N . GLU A 1 87 ? -27.723 8.094 27.181 1.00 78.62 87 GLU A N 1
ATOM 681 C CA . GLU A 1 87 ? -27.181 9.386 26.734 1.00 78.62 87 GLU A CA 1
ATOM 682 C C . GLU A 1 87 ? -25.966 9.811 27.580 1.00 78.62 87 GLU A C 1
ATOM 684 O O . GLU A 1 87 ? -24.972 10.306 27.057 1.00 78.62 87 GLU A O 1
ATOM 689 N N . THR A 1 88 ? -25.982 9.492 28.877 1.00 85.38 88 THR A N 1
ATOM 690 C CA . THR A 1 88 ? -24.873 9.764 29.802 1.00 85.38 88 THR A CA 1
ATOM 691 C C . THR A 1 88 ? -23.604 8.975 29.461 1.00 85.38 88 THR A C 1
ATOM 693 O O . THR A 1 88 ? -22.499 9.508 29.554 1.00 85.38 88 THR A O 1
ATOM 696 N N . GLU A 1 89 ? -23.722 7.712 29.048 1.00 82.44 89 GLU A N 1
ATOM 697 C CA . GLU A 1 89 ? -22.568 6.920 28.602 1.00 82.44 89 GLU A CA 1
ATOM 698 C C . GLU A 1 89 ? -21.986 7.445 27.288 1.00 82.44 89 GLU A C 1
ATOM 700 O O . GLU A 1 89 ? -20.762 7.475 27.123 1.00 82.44 89 GLU A O 1
ATOM 705 N N . LEU A 1 90 ? -22.851 7.888 26.370 1.00 80.94 90 LEU A N 1
ATOM 706 C CA . LEU A 1 90 ? -22.437 8.473 25.098 1.00 80.94 90 LEU A CA 1
ATOM 707 C C . LEU A 1 90 ? -21.651 9.770 25.315 1.00 80.94 90 LEU A C 1
ATOM 709 O O . LEU A 1 90 ? -20.589 9.945 24.705 1.00 80.94 90 LEU A O 1
ATOM 713 N N . ASP A 1 91 ? -22.126 10.637 26.208 1.00 83.94 91 ASP A N 1
ATOM 714 C CA . ASP A 1 91 ? -21.446 11.882 26.570 1.00 83.94 91 ASP A CA 1
ATOM 715 C C . ASP A 1 91 ? -20.084 11.610 27.216 1.00 83.94 91 ASP A C 1
ATOM 717 O O . ASP A 1 91 ? -19.068 12.148 26.766 1.00 83.94 91 ASP A O 1
ATOM 721 N N . ASN A 1 92 ? -20.023 10.689 28.183 1.00 84.56 92 ASN A N 1
ATOM 722 C CA . ASN A 1 92 ? -18.774 10.303 28.847 1.00 84.56 92 ASN A CA 1
ATOM 723 C C . ASN A 1 92 ? -17.739 9.739 27.854 1.00 84.56 92 ASN A C 1
ATOM 725 O O . ASN A 1 92 ? -16.556 10.099 27.894 1.00 84.56 92 ASN A O 1
ATOM 729 N N . LEU A 1 93 ? -18.169 8.865 26.937 1.00 84.31 93 LEU A N 1
ATOM 730 C CA . LEU A 1 93 ? -17.296 8.260 25.929 1.00 84.31 93 LEU A CA 1
ATOM 731 C C . LEU A 1 93 ? -16.819 9.292 24.899 1.00 84.31 93 LEU A C 1
ATOM 733 O O . LEU A 1 93 ? -15.659 9.261 24.467 1.00 84.31 93 LEU A O 1
ATOM 737 N N . THR A 1 94 ? -17.701 10.214 24.513 1.00 84.50 94 THR A N 1
ATOM 738 C CA . THR A 1 94 ? -17.386 11.305 23.588 1.00 84.50 94 THR A CA 1
ATOM 739 C C . THR A 1 94 ? -16.393 12.271 24.218 1.00 84.50 94 THR A C 1
ATOM 741 O O . THR A 1 94 ? -15.385 12.597 23.583 1.00 84.50 94 THR A O 1
ATOM 744 N N . GLU A 1 95 ? -16.606 12.686 25.467 1.00 88.31 95 GLU A N 1
ATOM 745 C CA . GLU A 1 95 ? -15.689 13.566 26.193 1.00 88.31 95 GLU A CA 1
ATOM 746 C C . GLU A 1 95 ? -14.305 12.924 26.321 1.00 88.31 95 GLU A C 1
ATOM 748 O O . GLU A 1 95 ? -13.304 13.529 25.915 1.00 88.31 95 GLU A O 1
ATOM 753 N N . PHE A 1 96 ? -14.249 11.672 26.787 1.00 87.19 96 PHE A N 1
ATOM 754 C CA . PHE A 1 96 ? -13.002 10.934 26.964 1.00 87.19 96 PHE A CA 1
ATOM 755 C C . PHE A 1 96 ? -12.223 10.801 25.648 1.00 87.19 96 PHE A C 1
ATOM 757 O O . PHE A 1 96 ? -11.054 11.191 25.575 1.00 87.19 96 PHE A O 1
ATOM 764 N N . ASN A 1 97 ? -12.862 10.314 24.579 1.00 81.19 97 ASN A N 1
ATOM 765 C CA . ASN A 1 97 ? -12.196 10.112 23.290 1.00 81.19 97 ASN A CA 1
ATOM 766 C C . ASN A 1 97 ? -11.791 11.432 22.630 1.00 81.19 97 ASN A C 1
ATOM 768 O O . ASN A 1 97 ? -10.713 11.524 22.035 1.00 81.19 97 ASN A O 1
ATOM 772 N N . THR A 1 98 ? -12.616 12.474 22.749 1.00 86.44 98 THR A N 1
ATOM 773 C CA . THR A 1 98 ? -12.301 13.787 22.175 1.00 86.44 98 THR A CA 1
ATOM 774 C C . THR A 1 98 ? -11.148 14.445 22.932 1.00 86.44 98 THR A C 1
ATOM 776 O O . THR A 1 98 ? -10.235 14.988 22.306 1.00 86.44 98 THR A O 1
ATOM 779 N N . ALA A 1 99 ? -11.124 14.373 24.267 1.00 80.12 99 ALA A N 1
ATOM 780 C CA . ALA A 1 99 ? -10.000 14.846 25.075 1.00 80.12 99 ALA A CA 1
ATOM 781 C C . ALA A 1 99 ? -8.714 14.057 24.776 1.00 80.12 99 ALA A C 1
ATOM 783 O O . ALA A 1 99 ? -7.655 14.655 24.570 1.00 80.12 99 ALA A O 1
ATOM 784 N N . HIS A 1 100 ? -8.811 12.733 24.672 1.00 79.44 100 HIS A N 1
ATOM 785 C CA . HIS A 1 100 ? -7.682 11.854 24.389 1.00 79.44 100 HIS A CA 1
ATOM 786 C C . HIS A 1 100 ? -7.088 12.095 22.992 1.00 79.44 100 HIS A C 1
ATOM 788 O O . HIS A 1 100 ? -5.881 12.300 22.867 1.00 79.44 100 HIS A O 1
ATOM 794 N N . ASN A 1 101 ? -7.913 12.183 21.945 1.00 71.50 101 ASN A N 1
ATOM 795 C CA . ASN A 1 101 ? -7.446 12.458 20.580 1.00 71.50 101 ASN A CA 1
ATOM 796 C C . ASN A 1 101 ? -6.898 13.885 20.420 1.00 71.50 101 ASN A C 1
ATOM 798 O O . ASN A 1 101 ? -5.910 14.085 19.704 1.00 71.50 101 ASN A O 1
ATOM 802 N N . ARG A 1 102 ? -7.476 14.876 21.120 1.00 73.44 102 ARG A N 1
ATOM 803 C CA . ARG A 1 102 ? -6.903 16.233 21.204 1.00 73.44 102 ARG A CA 1
ATOM 804 C C . ARG A 1 102 ? -5.528 16.212 21.870 1.00 73.44 102 ARG A C 1
ATOM 806 O O . ARG A 1 102 ? -4.598 16.828 21.353 1.00 73.44 102 ARG A O 1
ATOM 813 N N . ARG A 1 103 ? -5.371 15.463 22.965 1.00 59.16 103 ARG A N 1
ATOM 814 C CA . ARG A 1 103 ? -4.090 15.297 23.666 1.00 59.16 103 ARG A CA 1
ATOM 815 C C . ARG A 1 103 ? -3.046 14.584 22.802 1.00 59.16 103 ARG A C 1
ATOM 817 O O . ARG A 1 103 ? -1.922 15.070 22.722 1.00 59.16 103 ARG A O 1
ATOM 824 N N . ILE A 1 104 ? -3.413 13.502 22.113 1.00 55.12 104 ILE A N 1
ATOM 825 C CA . ILE A 1 104 ? -2.529 12.778 21.179 1.00 55.12 104 ILE A CA 1
ATOM 826 C C . ILE A 1 104 ? -2.123 13.657 19.990 1.00 55.12 104 ILE A C 1
ATOM 828 O O . ILE A 1 104 ? -1.001 13.560 19.516 1.00 55.12 104 ILE A O 1
ATOM 832 N N . SER A 1 105 ? -2.995 14.546 19.513 1.00 55.75 105 SER A N 1
ATOM 833 C CA . SER A 1 105 ? -2.660 15.437 18.392 1.00 55.75 105 SER A CA 1
ATOM 834 C C . SER A 1 105 ? -1.692 16.567 18.780 1.00 55.75 105 SER A C 1
ATOM 836 O O . SER A 1 105 ? -1.001 17.091 17.908 1.00 55.75 105 SER A O 1
ATOM 838 N N . MET A 1 106 ? -1.619 16.945 20.065 1.00 52.31 106 MET A N 1
ATOM 839 C CA . MET A 1 106 ? -0.652 17.934 20.575 1.00 52.31 106 MET A CA 1
ATOM 840 C C . MET A 1 106 ? 0.664 17.309 21.051 1.00 52.31 106 MET A C 1
ATOM 842 O O . MET A 1 106 ? 1.712 17.945 20.947 1.00 52.31 106 MET A O 1
ATOM 846 N N . LEU A 1 107 ? 0.631 16.068 21.540 1.00 51.50 107 LEU A N 1
ATOM 847 C CA . LEU A 1 107 ? 1.828 15.258 21.744 1.00 51.50 107 LEU A CA 1
ATOM 848 C C . LEU A 1 107 ? 2.196 14.618 20.400 1.00 51.50 107 LEU A C 1
ATOM 850 O O . LEU A 1 107 ? 1.788 13.500 20.095 1.0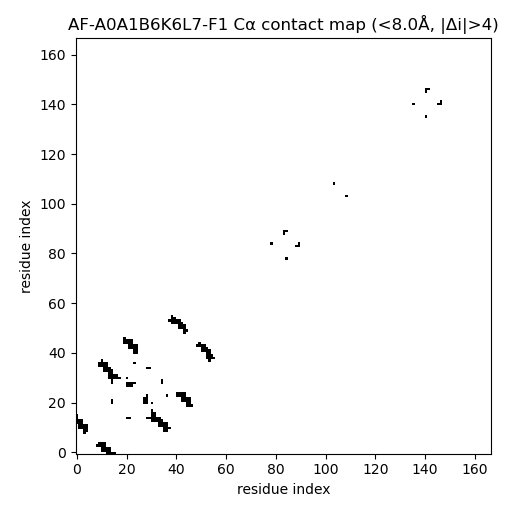0 51.50 107 LEU A O 1
ATOM 854 N N . GLY A 1 108 ? 2.933 15.358 19.568 1.00 47.66 108 GLY A N 1
ATOM 855 C CA . GLY A 1 108 ? 3.530 14.807 18.353 1.00 47.66 108 GLY A CA 1
ATOM 856 C C . GLY A 1 108 ? 4.150 13.439 18.643 1.00 47.66 108 GLY A C 1
ATOM 857 O O . GLY A 1 108 ? 4.803 13.265 19.669 1.00 47.66 108 GLY A O 1
ATOM 858 N N . ILE A 1 109 ? 3.866 12.466 17.773 1.00 46.38 109 ILE A N 1
ATOM 859 C CA . ILE A 1 109 ? 4.386 11.094 17.833 1.00 46.38 109 ILE A CA 1
ATOM 860 C C . ILE A 1 109 ? 5.856 11.144 18.265 1.00 46.38 109 ILE A C 1
ATOM 862 O O . ILE A 1 109 ? 6.657 11.782 17.584 1.00 46.38 109 ILE A O 1
ATOM 866 N N . GLY A 1 110 ? 6.141 10.519 19.412 1.00 45.00 110 GLY A N 1
ATOM 867 C CA . GLY A 1 110 ? 7.411 10.591 20.128 1.00 45.00 110 GLY A CA 1
ATOM 868 C C . GLY A 1 110 ? 8.629 10.482 19.217 1.00 45.00 110 GLY A C 1
ATOM 869 O O . GLY A 1 110 ? 8.754 9.565 18.406 1.00 45.00 110 GLY A O 1
ATOM 870 N N . GLU A 1 111 ? 9.485 11.481 19.374 1.00 45.69 111 GLU A N 1
ATOM 871 C CA . GLU A 1 111 ? 10.826 11.616 18.840 1.00 45.69 111 GLU A CA 1
ATOM 872 C C . GLU A 1 111 ? 11.765 10.701 19.635 1.00 45.69 111 GLU A C 1
ATOM 874 O O . GLU A 1 111 ? 12.151 11.046 20.742 1.00 45.69 111 GLU A O 1
ATOM 879 N N . ASP A 1 112 ? 12.140 9.558 19.062 1.00 46.94 112 ASP A N 1
ATOM 880 C CA . ASP A 1 112 ? 13.379 8.863 19.417 1.00 46.94 112 ASP A CA 1
ATOM 881 C C . ASP A 1 112 ? 14.197 8.699 18.135 1.00 46.94 112 ASP A C 1
ATOM 883 O O . ASP A 1 112 ? 13.962 7.810 17.312 1.00 46.94 112 ASP A O 1
ATOM 887 N N . GLY A 1 113 ? 15.130 9.625 17.931 1.00 41.12 113 GLY A N 1
ATOM 888 C CA . GLY A 1 113 ? 16.060 9.607 16.810 1.00 41.12 113 GLY A CA 1
ATOM 889 C C . GLY A 1 113 ? 16.588 10.997 16.496 1.00 41.12 113 GLY A C 1
ATOM 890 O O . GLY A 1 113 ? 16.025 11.703 15.663 1.00 41.12 113 GLY A O 1
ATOM 891 N N . GLU A 1 114 ? 17.679 11.370 17.165 1.00 47.84 114 GLU A N 1
ATOM 892 C CA . GLU A 1 114 ? 18.506 12.536 16.856 1.00 47.84 114 GLU A CA 1
ATOM 893 C C . GLU A 1 114 ? 18.658 12.752 15.337 1.00 47.84 114 GLU A C 1
ATOM 895 O O . GLU A 1 114 ? 19.192 11.895 14.635 1.00 47.84 114 GLU A O 1
ATOM 900 N N . ALA A 1 115 ? 18.230 13.914 14.829 1.00 43.31 115 ALA A N 1
ATOM 901 C CA . ALA A 1 115 ? 19.065 14.796 14.007 1.00 43.31 115 ALA A CA 1
ATOM 902 C C . ALA A 1 115 ? 18.264 15.925 13.326 1.00 43.31 115 ALA A C 1
ATOM 904 O O . ALA A 1 115 ? 17.406 15.708 12.471 1.00 43.31 115 ALA A O 1
ATOM 905 N N . ALA A 1 116 ? 18.768 17.135 13.581 1.00 43.84 116 ALA A N 1
ATOM 906 C CA . ALA A 1 116 ? 18.771 18.333 12.740 1.00 43.84 116 ALA A CA 1
ATOM 907 C C . ALA A 1 116 ? 17.659 19.385 12.958 1.00 43.84 116 ALA A C 1
ATOM 909 O O . ALA A 1 116 ? 16.489 19.153 12.640 1.00 43.84 116 ALA A O 1
ATOM 910 N N . PRO A 1 117 ? 18.034 20.634 13.323 1.00 50.53 117 PRO A N 1
ATOM 911 C CA . PRO A 1 117 ? 17.124 21.762 13.269 1.00 50.53 117 PRO A CA 1
ATOM 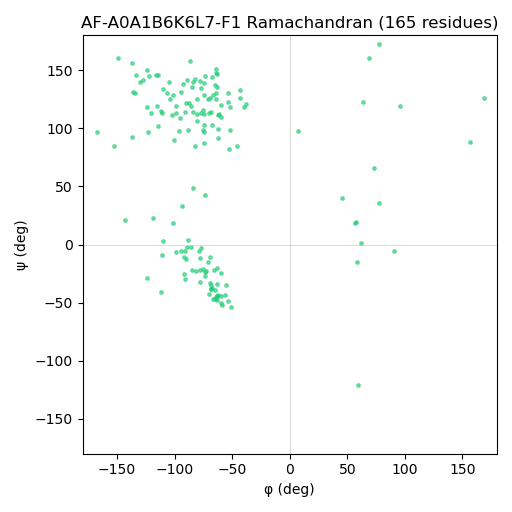912 C C . PRO A 1 117 ? 16.953 22.148 11.800 1.00 50.53 117 PRO A C 1
ATOM 914 O O . PRO A 1 117 ? 17.769 22.856 11.209 1.00 50.53 117 PRO A O 1
ATOM 917 N N . ARG A 1 118 ? 15.883 21.674 11.162 1.00 50.47 118 ARG A N 1
ATOM 918 C CA . ARG A 1 118 ? 15.501 22.167 9.838 1.00 50.47 118 ARG A CA 1
ATOM 919 C C . ARG A 1 118 ? 14.369 23.163 9.970 1.00 50.47 118 ARG A C 1
ATOM 921 O O . ARG A 1 118 ? 13.196 22.842 9.808 1.00 50.47 118 ARG A O 1
ATOM 928 N N . ASN A 1 119 ? 14.789 24.416 10.128 1.00 52.59 119 ASN A N 1
ATOM 929 C CA . ASN A 1 119 ? 14.132 25.578 9.543 1.00 52.59 119 ASN A CA 1
ATOM 930 C C . ASN A 1 119 ? 13.792 25.291 8.070 1.00 52.59 119 ASN A C 1
ATOM 932 O O . ASN A 1 119 ? 14.528 25.608 7.139 1.00 52.59 119 ASN A O 1
ATOM 936 N N . ARG A 1 120 ? 12.655 24.649 7.846 1.00 55.06 120 ARG A N 1
ATOM 937 C CA . ARG A 1 120 ? 11.946 24.650 6.580 1.00 55.06 120 ARG A CA 1
ATOM 938 C C . ARG A 1 120 ? 10.496 24.835 6.950 1.00 55.06 120 ARG A C 1
ATOM 940 O O . ARG A 1 120 ? 9.775 23.865 7.163 1.00 55.06 120 ARG A O 1
ATOM 947 N N . LYS A 1 121 ? 10.068 26.101 6.967 1.00 57.28 121 LYS A N 1
ATOM 948 C CA . LYS A 1 121 ? 8.683 26.461 6.667 1.00 57.28 121 LYS A CA 1
ATOM 949 C C . LYS A 1 121 ? 8.356 25.823 5.314 1.00 57.28 121 LYS A C 1
ATOM 951 O O . LYS A 1 121 ? 8.492 26.454 4.268 1.00 57.28 121 LYS A O 1
ATOM 956 N N . ARG A 1 122 ? 7.995 24.535 5.305 1.00 59.22 122 ARG A N 1
ATOM 957 C CA . ARG A 1 122 ? 7.306 23.916 4.180 1.00 59.22 122 ARG A CA 1
ATOM 958 C C . ARG A 1 122 ? 6.017 24.708 4.126 1.00 59.22 122 ARG A C 1
ATOM 960 O O . ARG A 1 122 ? 5.131 24.473 4.942 1.00 59.22 122 ARG A O 1
ATOM 967 N N . LYS A 1 123 ? 5.941 25.690 3.222 1.00 60.44 123 LYS A N 1
ATOM 968 C CA . LYS A 1 123 ? 4.655 26.195 2.754 1.00 60.44 123 LYS A CA 1
ATOM 969 C C . LYS A 1 123 ? 3.910 24.940 2.323 1.00 60.44 123 LYS A C 1
ATOM 971 O O . LYS A 1 123 ? 4.215 24.373 1.273 1.00 60.44 123 LYS A O 1
ATOM 976 N N . LYS A 1 124 ? 3.029 24.433 3.191 1.00 58.75 124 LYS A N 1
ATOM 977 C CA . LYS A 1 124 ? 2.012 23.480 2.776 1.00 58.75 124 LYS A CA 1
ATOM 978 C C . LYS A 1 124 ? 1.366 24.187 1.593 1.00 58.75 124 LYS A C 1
ATOM 980 O O . LYS A 1 124 ? 0.931 25.328 1.739 1.00 58.75 124 LYS A O 1
ATOM 985 N N . ARG A 1 125 ? 1.440 23.591 0.404 1.00 63.28 125 ARG A N 1
ATOM 986 C CA . ARG A 1 125 ? 0.591 24.024 -0.701 1.00 63.28 125 ARG A CA 1
ATOM 987 C C . ARG A 1 125 ? -0.824 23.752 -0.204 1.00 63.28 125 ARG A C 1
ATOM 989 O O . ARG A 1 125 ? -1.267 22.611 -0.236 1.00 63.28 125 ARG A O 1
ATOM 996 N N . GLY A 1 126 ? -1.423 24.756 0.428 1.00 62.34 126 GLY A N 1
ATOM 997 C CA . GLY A 1 126 ? -2.815 24.717 0.820 1.00 62.34 126 GLY A CA 1
ATOM 998 C C . GLY A 1 126 ? -3.610 24.647 -0.466 1.00 62.34 126 GLY A C 1
ATOM 999 O O . GLY A 1 126 ? -3.379 25.444 -1.373 1.00 62.34 126 GLY A O 1
ATOM 1000 N N . VAL A 1 127 ? -4.467 23.644 -0.570 1.00 65.31 127 VAL A N 1
ATOM 1001 C CA . VAL A 1 127 ? -5.515 23.646 -1.578 1.00 65.31 127 VAL A CA 1
ATOM 1002 C C . VAL A 1 127 ? -6.609 24.520 -0.983 1.00 65.31 127 VAL A C 1
ATOM 1004 O O . VAL A 1 127 ? -7.226 24.140 0.007 1.00 65.31 127 VAL A O 1
ATOM 1007 N N . THR A 1 128 ? -6.755 25.731 -1.506 1.00 72.88 128 THR A N 1
ATOM 1008 C CA . THR A 1 128 ? -7.921 26.575 -1.249 1.00 72.88 128 THR A CA 1
ATOM 1009 C C . THR A 1 128 ? -8.978 26.178 -2.263 1.00 72.88 128 THR A C 1
ATOM 1011 O O . THR A 1 128 ? -8.723 26.240 -3.467 1.00 72.88 128 THR A O 1
ATOM 1014 N N . PHE A 1 129 ? -10.120 25.708 -1.780 1.00 64.81 129 PHE A N 1
ATOM 1015 C CA . PHE A 1 129 ? -11.277 25.462 -2.628 1.00 64.81 129 PHE A CA 1
ATOM 1016 C C . PHE A 1 129 ? -11.940 26.802 -2.923 1.00 64.81 129 PHE A C 1
ATOM 1018 O O . PHE A 1 129 ? -11.963 27.675 -2.057 1.00 64.81 129 PHE A O 1
ATOM 1025 N N . ASN A 1 130 ? -12.407 26.982 -4.157 1.00 72.38 130 ASN A N 1
ATOM 1026 C CA . ASN A 1 130 ? -13.242 28.129 -4.467 1.00 72.38 130 ASN A CA 1
ATOM 1027 C C . ASN A 1 130 ? -14.602 27.891 -3.796 1.00 72.38 130 ASN A C 1
ATOM 1029 O O . ASN A 1 130 ? -15.170 26.817 -3.987 1.00 72.38 130 ASN A O 1
ATOM 1033 N N . GLU A 1 131 ? -15.068 28.825 -2.967 1.00 76.00 131 GLU A N 1
ATOM 1034 C CA . GLU A 1 131 ? -16.372 28.712 -2.288 1.00 76.00 131 GLU A CA 1
ATOM 1035 C C . GLU A 1 131 ? -17.536 29.057 -3.229 1.00 76.00 131 GLU A C 1
ATOM 1037 O O . GLU A 1 131 ? -18.687 28.765 -2.917 1.00 76.00 131 GLU A O 1
ATOM 1042 N N . ASP A 1 132 ? -17.231 29.624 -4.399 1.00 78.81 132 ASP A N 1
ATOM 1043 C CA . ASP A 1 132 ? -18.216 29.912 -5.433 1.00 78.81 132 ASP A CA 1
ATOM 1044 C C . ASP A 1 132 ? -18.716 28.607 -6.072 1.00 78.81 132 ASP A C 1
ATOM 1046 O O . ASP A 1 132 ? -17.978 27.891 -6.761 1.00 78.81 132 ASP A O 1
ATOM 1050 N N . GLU A 1 133 ? -19.991 28.302 -5.842 1.00 72.06 133 GLU A N 1
ATOM 1051 C CA . GLU A 1 133 ? -20.677 27.145 -6.409 1.00 72.06 133 GLU A CA 1
ATOM 1052 C C . GLU A 1 133 ? -20.994 27.411 -7.893 1.00 72.06 133 GLU A C 1
ATOM 1054 O O . GLU A 1 133 ? -21.941 28.112 -8.245 1.00 72.06 133 GLU A O 1
ATOM 1059 N N . GLU A 1 134 ? -20.156 26.894 -8.795 1.00 71.31 134 GLU A N 1
ATOM 1060 C CA . GLU A 1 134 ? -20.337 27.073 -10.239 1.00 71.31 134 GLU A CA 1
ATOM 1061 C C . GLU A 1 134 ? -21.233 25.959 -10.807 1.00 71.31 134 GLU A C 1
ATOM 1063 O O . GLU A 1 134 ? -20.780 24.841 -11.074 1.00 71.31 134 GLU A O 1
ATOM 1068 N N . VAL A 1 135 ? -22.521 26.261 -10.991 1.00 75.62 135 VAL A N 1
ATOM 1069 C CA . VAL A 1 135 ? -23.495 25.345 -11.604 1.00 75.62 135 VAL A CA 1
ATOM 1070 C C . VAL A 1 135 ? -23.267 25.301 -13.114 1.00 75.62 135 VAL A C 1
ATOM 1072 O O . VAL A 1 135 ? -23.414 26.305 -13.807 1.00 75.62 135 VAL A O 1
ATOM 1075 N N . ILE A 1 136 ? -22.890 24.130 -13.629 1.00 67.81 136 ILE A N 1
ATOM 1076 C CA . ILE A 1 136 ? -22.716 23.892 -15.064 1.00 67.81 136 ILE A CA 1
ATOM 1077 C C . ILE A 1 136 ? -23.971 23.204 -15.586 1.00 67.81 136 ILE A C 1
ATOM 1079 O O . ILE A 1 136 ? -24.255 22.072 -15.184 1.00 67.81 136 ILE A O 1
ATOM 1083 N N . ASN A 1 137 ? -24.667 23.838 -16.524 1.00 75.75 137 ASN A N 1
ATOM 1084 C CA . ASN A 1 137 ? -25.725 23.148 -17.241 1.00 75.75 137 ASN A CA 1
ATOM 1085 C C . ASN A 1 137 ? -25.112 22.223 -18.307 1.00 75.75 137 ASN A C 1
ATOM 1087 O O . ASN A 1 137 ? -24.188 22.625 -19.023 1.00 75.75 137 ASN A O 1
ATOM 1091 N N . PRO A 1 138 ? -25.587 20.977 -18.430 1.00 70.00 138 PRO A N 1
ATOM 1092 C CA . PRO A 1 138 ? -25.046 20.014 -19.384 1.00 70.00 138 PRO A CA 1
ATOM 1093 C C . PRO A 1 138 ? -25.282 20.404 -20.853 1.00 70.00 138 PRO A C 1
ATOM 1095 O O . PRO A 1 138 ? -24.536 19.950 -21.717 1.00 70.00 138 PRO A O 1
ATOM 1098 N N . GLU A 1 139 ? -26.267 21.251 -21.152 1.00 72.06 139 GLU A N 1
ATOM 1099 C CA . GLU A 1 139 ? -26.519 21.793 -22.493 1.00 72.06 139 GLU A CA 1
ATOM 1100 C C . GLU A 1 139 ? -25.491 22.842 -22.945 1.00 72.06 139 GLU A C 1
ATOM 1102 O O . GLU A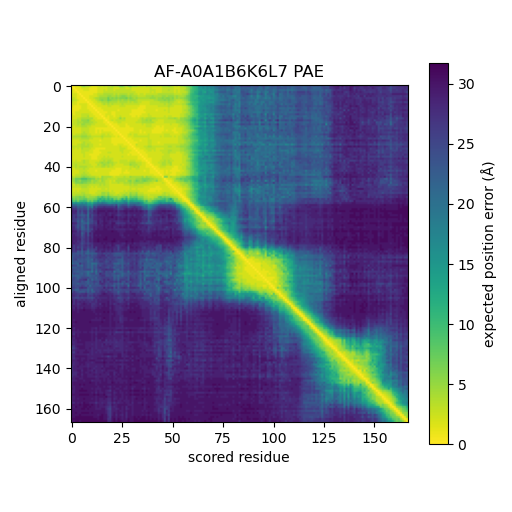 1 139 ? -25.292 23.019 -24.147 1.00 72.06 139 GLU A O 1
ATOM 1107 N N . ASP A 1 140 ? -24.800 23.489 -22.002 1.00 67.81 140 ASP A N 1
ATOM 1108 C CA . ASP A 1 140 ? -23.833 24.560 -22.274 1.00 67.81 140 ASP A CA 1
ATOM 1109 C C . ASP A 1 140 ? -22.406 24.021 -22.512 1.00 67.81 140 ASP A C 1
ATOM 1111 O O . ASP A 1 140 ? -21.473 24.781 -22.791 1.00 67.81 140 ASP A O 1
ATOM 1115 N N . VAL A 1 141 ? -22.206 22.699 -22.411 1.00 68.31 141 VAL A N 1
ATOM 1116 C CA . VAL A 1 141 ? -20.903 22.040 -22.561 1.00 68.31 141 VAL A CA 1
ATOM 1117 C C . VAL A 1 141 ? -20.939 21.035 -23.705 1.00 68.31 141 VAL A C 1
ATOM 1119 O O . VAL A 1 141 ? -21.560 19.982 -23.612 1.00 68.31 141 VAL A O 1
ATOM 1122 N N . ASP A 1 142 ? -20.188 21.326 -24.768 1.00 76.00 142 ASP A N 1
ATOM 1123 C CA . ASP A 1 142 ? -19.988 20.389 -25.874 1.00 76.00 142 ASP A CA 1
ATOM 1124 C C . ASP A 1 142 ? -19.339 19.082 -25.360 1.00 76.00 142 ASP A C 1
ATOM 1126 O O . ASP A 1 142 ? -18.210 19.126 -24.853 1.00 76.00 142 ASP A O 1
ATOM 1130 N N . PRO A 1 143 ? -19.987 17.912 -25.522 1.00 75.88 143 PRO A N 1
ATOM 1131 C CA . PRO A 1 143 ? -19.454 16.621 -25.080 1.00 75.88 143 PRO A CA 1
ATOM 1132 C C . PRO A 1 143 ? -18.114 16.237 -25.726 1.00 75.88 143 PRO A C 1
ATOM 1134 O O . PRO A 1 143 ? -17.358 15.449 -25.160 1.00 75.88 143 PRO A O 1
ATOM 1137 N N . SER A 1 144 ? -17.813 16.767 -26.915 1.00 75.69 144 SER A N 1
ATOM 1138 C CA . SER A 1 144 ? -16.592 16.472 -27.674 1.00 75.69 144 SER A CA 1
ATOM 1139 C C . SER A 1 144 ? -15.389 17.330 -27.257 1.00 75.69 144 SER A C 1
ATOM 1141 O O . SER A 1 144 ? -14.236 16.947 -27.484 1.00 75.69 144 SER A O 1
ATOM 1143 N N . VAL A 1 145 ? -15.638 18.485 -26.633 1.00 68.38 145 VAL A N 1
ATOM 1144 C CA . VAL A 1 145 ? -14.603 19.455 -26.238 1.00 68.38 145 VAL A CA 1
ATOM 1145 C C . VAL A 1 145 ? -14.472 19.536 -24.717 1.00 68.38 145 VAL A C 1
ATOM 1147 O O . VAL A 1 145 ? -13.349 19.564 -24.217 1.00 68.38 145 VAL A O 1
ATOM 1150 N N . GLY A 1 146 ? -15.582 19.511 -23.979 1.00 69.00 146 GLY A N 1
ATOM 1151 C CA . GLY A 1 146 ? -15.627 19.668 -22.527 1.00 69.00 146 GLY A CA 1
ATOM 1152 C C . GLY A 1 146 ? -15.267 21.084 -22.056 1.00 69.00 146 GLY A C 1
ATOM 1153 O O . GLY A 1 146 ? -14.606 21.858 -22.745 1.00 69.00 146 GLY A O 1
ATOM 1154 N N . ARG A 1 147 ? -15.661 21.431 -20.827 1.00 70.94 147 ARG A N 1
ATOM 1155 C CA . ARG A 1 147 ? -15.487 22.785 -20.260 1.00 70.94 147 ARG A CA 1
ATOM 1156 C C . ARG A 1 147 ? -14.035 23.163 -19.918 1.00 70.94 147 ARG A C 1
ATOM 1158 O O . ARG A 1 147 ? -13.733 24.330 -19.700 1.00 70.94 147 ARG A O 1
ATOM 1165 N N . PHE A 1 148 ? -13.123 22.190 -19.859 1.00 65.25 148 PHE A N 1
ATOM 1166 C CA . PHE A 1 148 ? -11.749 22.380 -19.360 1.00 65.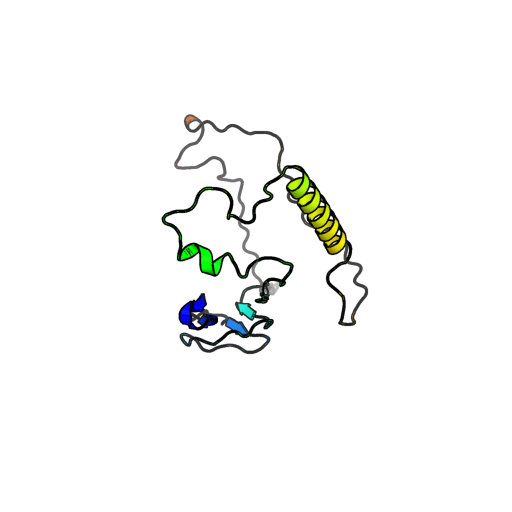25 148 PHE A CA 1
ATOM 1167 C C . PHE A 1 148 ? -10.663 22.305 -20.440 1.00 65.25 148 PHE A C 1
ATOM 1169 O O . PHE A 1 148 ? -9.468 22.392 -20.134 1.00 65.25 148 PHE A O 1
ATOM 1176 N N . ARG A 1 149 ? -11.037 22.141 -21.713 1.00 55.91 149 ARG A N 1
ATOM 1177 C CA . ARG A 1 149 ? -10.057 22.103 -22.800 1.00 55.91 149 ARG A CA 1
ATOM 1178 C C . ARG A 1 149 ? -9.448 23.497 -22.961 1.00 55.91 149 ARG A C 1
ATOM 1180 O O . ARG A 1 149 ? -10.174 24.471 -23.107 1.00 55.91 149 ARG A O 1
ATOM 1187 N N . ASN A 1 150 ? -8.115 23.565 -22.910 1.00 53.34 150 ASN A N 1
ATOM 1188 C CA . ASN A 1 150 ? -7.257 24.767 -22.875 1.00 53.34 150 ASN A CA 1
ATOM 1189 C C . ASN A 1 150 ? -6.897 25.325 -21.480 1.00 53.34 150 ASN A C 1
ATOM 1191 O O . ASN A 1 150 ? -6.042 26.203 -21.407 1.00 53.34 150 ASN A O 1
ATOM 1195 N N . LEU A 1 151 ? -7.446 24.794 -20.378 1.00 56.72 151 LEU A N 1
ATOM 1196 C CA . LEU A 1 151 ? -7.028 25.163 -19.007 1.00 56.72 151 LEU A CA 1
ATOM 1197 C C . LEU A 1 151 ? -5.923 24.258 -18.438 1.00 56.72 151 LEU A C 1
ATOM 1199 O O . LEU A 1 151 ? -5.334 24.557 -17.400 1.00 56.72 151 LEU A O 1
ATOM 1203 N N . ILE A 1 152 ? -5.624 23.148 -19.115 1.00 52.22 152 ILE A N 1
ATOM 1204 C CA . ILE A 1 152 ? -4.674 22.138 -18.652 1.00 52.22 152 ILE A CA 1
ATOM 1205 C C . ILE A 1 152 ? -3.479 22.130 -19.608 1.00 52.22 152 ILE A C 1
ATOM 1207 O O . ILE A 1 152 ? -3.550 21.585 -20.708 1.00 52.22 152 ILE A O 1
ATOM 1211 N N . HIS A 1 153 ? -2.374 22.752 -19.196 1.00 52.12 153 HIS A N 1
ATOM 1212 C CA . HIS A 1 153 ? -1.099 22.672 -19.904 1.00 52.12 153 HIS A CA 1
ATOM 1213 C C . HIS A 1 153 ? -0.208 21.629 -19.223 1.00 52.12 153 HIS A C 1
ATOM 1215 O O . HIS A 1 153 ? 0.211 21.804 -18.078 1.00 52.12 153 HIS A O 1
ATOM 1221 N N . THR A 1 154 ? 0.074 20.525 -19.913 1.00 57.94 154 THR A N 1
ATOM 1222 C CA . THR A 1 154 ? 0.997 19.492 -19.429 1.00 57.94 154 THR A CA 1
ATOM 1223 C C . THR A 1 154 ? 2.379 19.741 -20.028 1.00 57.94 154 THR A C 1
ATOM 1225 O O . THR A 1 154 ? 2.647 19.366 -21.165 1.00 57.94 154 THR A O 1
ATOM 1228 N N . THR A 1 155 ? 3.273 20.393 -19.284 1.00 56.66 155 THR A N 1
ATOM 1229 C CA . THR A 1 155 ? 4.677 20.550 -19.696 1.00 56.66 155 THR A CA 1
ATOM 1230 C C . THR A 1 155 ? 5.500 19.391 -19.144 1.00 56.66 155 THR A C 1
ATOM 1232 O O . THR A 1 155 ? 5.667 19.251 -17.931 1.00 56.66 155 THR A O 1
ATOM 1235 N N . VAL A 1 156 ? 6.033 18.546 -20.026 1.00 65.25 156 VAL A N 1
ATOM 1236 C CA . VAL A 1 156 ? 6.996 17.505 -19.645 1.00 65.25 156 VAL A CA 1
ATOM 1237 C C . VAL A 1 156 ? 8.367 18.163 -19.514 1.00 65.25 156 VAL A C 1
ATOM 1239 O O . VAL A 1 156 ? 8.931 18.610 -20.507 1.00 65.25 156 VAL A O 1
ATOM 1242 N N . ILE A 1 157 ? 8.901 18.240 -18.293 1.00 63.22 157 ILE A N 1
ATOM 1243 C CA . ILE A 1 157 ? 10.253 18.755 -18.037 1.00 63.22 157 ILE A CA 1
ATOM 1244 C C . ILE A 1 157 ? 11.253 17.608 -18.254 1.00 63.22 157 ILE A C 1
ATOM 1246 O O . ILE A 1 157 ? 11.239 16.649 -17.476 1.00 63.22 157 ILE A O 1
ATOM 1250 N N . PRO A 1 158 ? 12.143 17.672 -19.262 1.00 63.88 158 PRO A N 1
ATOM 1251 C CA . PRO A 1 158 ? 13.183 16.667 -19.432 1.00 63.88 158 PRO A CA 1
ATOM 1252 C C . PRO A 1 158 ? 14.171 16.742 -18.262 1.00 63.88 158 PRO A C 1
ATOM 1254 O O . PRO A 1 158 ? 14.720 17.798 -17.957 1.00 63.88 158 PRO A O 1
ATOM 1257 N N . THR A 1 159 ? 14.442 15.611 -17.613 1.00 62.59 159 THR A N 1
ATOM 1258 C CA . THR A 1 159 ? 15.380 15.518 -16.477 1.00 62.59 159 THR A CA 1
ATOM 1259 C C . THR A 1 159 ? 16.852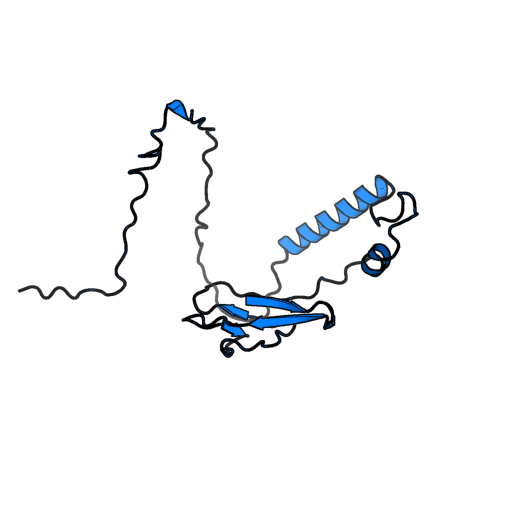 15.524 -16.895 1.00 62.59 159 THR A C 1
ATOM 1261 O O . THR A 1 159 ? 17.739 15.531 -16.042 1.00 62.59 159 THR A O 1
ATOM 1264 N N . LYS A 1 160 ? 17.139 15.550 -18.202 1.00 61.84 160 LYS A N 1
ATOM 1265 C CA . LYS A 1 160 ? 18.500 15.584 -18.738 1.00 61.84 160 LYS A CA 1
ATOM 1266 C C . LYS A 1 160 ? 18.752 16.934 -19.400 1.00 61.84 160 LYS A C 1
ATOM 1268 O O . LYS A 1 160 ? 18.132 17.259 -20.408 1.00 61.84 160 LYS A O 1
ATOM 1273 N N . ARG A 1 161 ? 19.678 17.715 -18.833 1.00 57.72 161 ARG A N 1
ATOM 1274 C CA . ARG A 1 161 ? 20.200 18.931 -19.468 1.00 57.72 161 ARG A CA 1
ATOM 1275 C C . ARG A 1 161 ? 20.832 18.534 -20.803 1.00 57.72 161 ARG A C 1
ATOM 1277 O O . ARG A 1 161 ? 21.876 17.886 -20.805 1.00 57.72 161 ARG A O 1
ATOM 1284 N N . GLN A 1 162 ? 20.215 18.905 -21.923 1.00 59.03 162 GLN A N 1
ATOM 1285 C CA . GLN A 1 162 ? 20.945 18.959 -23.184 1.00 59.03 162 GLN A CA 1
ATOM 1286 C C . GLN A 1 162 ? 21.942 20.109 -23.062 1.00 59.03 162 GLN A C 1
ATOM 1288 O O . GLN A 1 162 ? 21.567 21.265 -22.874 1.00 59.03 162 GLN A O 1
ATOM 1293 N N . ARG A 1 163 ? 23.228 19.762 -23.073 1.00 54.81 163 ARG A N 1
ATOM 1294 C CA . ARG A 1 163 ? 24.313 20.722 -23.224 1.00 54.81 163 ARG A CA 1
ATOM 1295 C C . ARG A 1 163 ? 24.194 21.261 -24.648 1.00 54.81 163 ARG A C 1
ATOM 1297 O O . ARG A 1 163 ? 24.518 20.543 -25.586 1.00 54.81 163 ARG A O 1
ATOM 1304 N N . LEU A 1 164 ? 23.660 22.472 -24.796 1.00 53.28 164 LEU A N 1
ATOM 1305 C CA . LEU A 1 164 ? 23.781 23.222 -26.041 1.00 53.28 164 LEU A CA 1
ATOM 1306 C C . LEU A 1 164 ? 25.281 23.473 -26.244 1.00 53.28 164 LEU A C 1
ATOM 1308 O O . LEU A 1 164 ? 25.895 24.186 -25.448 1.00 53.28 164 LEU A O 1
ATOM 1312 N N . GLU A 1 165 ? 25.885 22.838 -27.245 1.00 47.28 165 GLU A N 1
ATOM 1313 C CA . GLU A 1 165 ? 27.121 23.360 -27.818 1.00 47.28 165 GLU A CA 1
ATOM 1314 C C . GLU A 1 165 ? 26.735 24.524 -28.722 1.00 47.28 165 GLU A C 1
ATOM 1316 O O . GLU A 1 165 ? 26.024 24.353 -29.711 1.00 47.28 165 GLU A O 1
ATOM 1321 N N . SER A 1 166 ? 27.146 25.722 -28.319 1.00 48.09 166 SER A N 1
ATOM 1322 C CA . SER A 1 166 ? 27.104 26.908 -29.161 1.00 48.09 166 SER A CA 1
ATOM 1323 C C . SER A 1 166 ? 28.226 26.788 -30.192 1.00 48.09 166 SER A C 1
ATOM 1325 O O . SER A 1 166 ? 29.398 26.806 -29.811 1.00 48.09 166 SER A O 1
ATOM 1327 N N . GLY A 1 167 ? 27.855 26.625 -31.462 1.00 40.75 167 GLY A N 1
ATOM 1328 C CA . GLY A 1 167 ? 28.712 26.932 -32.609 1.00 40.75 1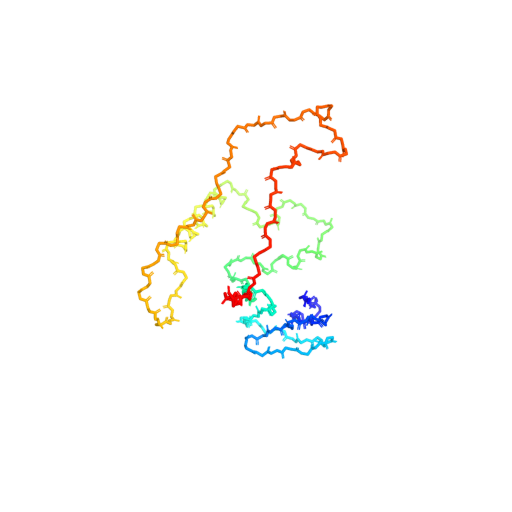67 GLY A CA 1
ATOM 1329 C C . GLY A 1 167 ? 28.603 28.401 -32.983 1.00 40.75 167 GLY A C 1
ATOM 1330 O O . GLY A 1 167 ? 27.513 28.975 -32.751 1.00 40.75 167 GLY A O 1
#